Protein AF-A0AAW8LPV0-F1 (afdb_monomer_lite)

Structure (mmCIF, N/CA/C/O backbone):
data_AF-A0AAW8LPV0-F1
#
_entry.id   AF-A0AAW8LPV0-F1
#
loop_
_atom_site.group_PDB
_atom_site.id
_atom_site.type_symbol
_atom_site.label_atom_id
_atom_site.label_alt_id
_atom_site.label_comp_id
_atom_site.label_asym_id
_atom_site.label_entity_id
_atom_site.label_seq_id
_atom_site.pdbx_PDB_ins_code
_atom_site.Cartn_x
_atom_site.Cartn_y
_atom_site.Cartn_z
_atom_site.occupancy
_atom_site.B_iso_or_equiv
_atom_site.auth_seq_id
_atom_site.auth_comp_id
_atom_site.auth_asym_id
_atom_site.auth_atom_id
_atom_site.pdbx_PDB_model_num
ATOM 1 N N . MET A 1 1 ? -30.390 65.549 10.644 1.00 40.66 1 MET A N 1
ATOM 2 C CA . MET A 1 1 ? -29.419 64.813 9.795 1.00 40.66 1 MET A CA 1
ATOM 3 C C . MET A 1 1 ? -28.150 64.622 10.630 1.00 40.66 1 MET A C 1
ATOM 5 O O . MET A 1 1 ? -27.478 65.601 10.883 1.00 40.66 1 MET A O 1
ATOM 9 N N . ASN A 1 2 ? -27.868 63.502 11.302 1.00 45.56 2 ASN A N 1
ATOM 10 C CA . ASN A 1 2 ? -27.281 62.282 10.729 1.00 45.56 2 ASN A CA 1
ATOM 11 C C . ASN A 1 2 ? -27.204 61.161 11.798 1.00 45.56 2 ASN A C 1
ATOM 13 O O . ASN A 1 2 ? -26.123 60.719 12.175 1.00 45.56 2 ASN A O 1
ATOM 17 N N . ILE A 1 3 ? -28.351 60.663 12.273 1.00 51.50 3 ILE A N 1
ATOM 18 C CA . ILE A 1 3 ? -28.424 59.492 13.183 1.00 51.50 3 ILE A CA 1
ATOM 19 C C . ILE A 1 3 ? -28.087 58.173 12.440 1.00 51.50 3 ILE A C 1
ATOM 21 O O . ILE A 1 3 ? -27.841 57.131 13.038 1.00 51.50 3 ILE A O 1
ATOM 25 N N . LEU A 1 4 ? -27.958 58.227 11.111 1.00 53.25 4 LEU A N 1
ATOM 26 C CA . LEU A 1 4 ? -27.732 57.073 10.236 1.00 53.25 4 LEU A CA 1
ATOM 27 C C . LEU A 1 4 ? -26.278 56.565 10.175 1.00 53.25 4 LEU A C 1
ATOM 29 O O . LEU A 1 4 ? -26.018 55.572 9.501 1.00 53.25 4 LEU A O 1
ATOM 33 N N . ARG A 1 5 ? -25.310 57.200 10.855 1.00 51.09 5 ARG A N 1
ATOM 34 C CA . ARG A 1 5 ? -23.912 56.711 10.862 1.00 51.09 5 ARG A CA 1
ATOM 35 C C . ARG A 1 5 ? -23.622 55.638 11.919 1.00 51.09 5 ARG A C 1
ATOM 37 O O . ARG A 1 5 ? -22.595 54.980 11.813 1.00 51.09 5 ARG A O 1
ATOM 44 N N . SER A 1 6 ? -24.527 55.407 12.873 1.00 49.91 6 SER A N 1
ATOM 45 C CA . SER A 1 6 ? -24.299 54.476 13.995 1.00 49.91 6 SER A CA 1
ATOM 46 C C . SER A 1 6 ? -24.673 53.010 13.704 1.00 49.91 6 SER A C 1
ATOM 48 O O . SER A 1 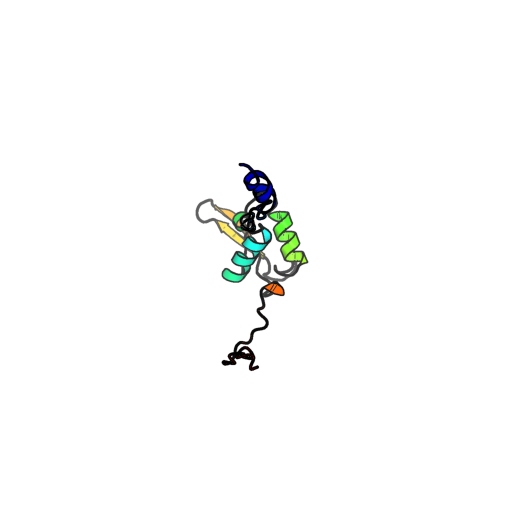6 ? -24.273 52.107 14.425 1.00 49.91 6 SER A O 1
ATOM 50 N N . LEU A 1 7 ? -25.397 52.726 12.615 1.00 52.44 7 LEU A N 1
ATOM 51 C CA . LEU A 1 7 ? -25.879 51.364 12.319 1.00 52.44 7 LEU A CA 1
ATOM 52 C C . LEU A 1 7 ? -24.912 50.518 11.472 1.00 52.44 7 LEU A C 1
ATOM 54 O O . LEU A 1 7 ? -25.156 49.332 11.262 1.00 52.44 7 LEU A O 1
ATOM 58 N N . LYS A 1 8 ? -23.789 51.084 11.005 1.00 50.44 8 LYS A N 1
ATOM 59 C CA . LYS A 1 8 ? -22.787 50.330 10.228 1.00 50.44 8 LYS A CA 1
ATOM 60 C C . LYS A 1 8 ? -21.868 49.444 11.082 1.00 50.44 8 LYS A C 1
ATOM 62 O O . LYS A 1 8 ? -21.186 48.603 10.511 1.00 50.44 8 LYS A O 1
ATOM 67 N N . SER A 1 9 ? -21.866 49.574 12.413 1.00 50.00 9 SER A N 1
ATOM 68 C CA . SER A 1 9 ? -21.084 48.690 13.300 1.00 50.00 9 SER A CA 1
ATOM 69 C C . SER A 1 9 ? -21.811 47.393 13.685 1.00 50.00 9 SER A C 1
ATOM 71 O O . SER A 1 9 ? -21.173 46.478 14.197 1.00 50.00 9 SER A O 1
ATOM 73 N N . LEU A 1 10 ? -23.116 47.275 13.401 1.00 53.81 10 LEU A N 1
ATOM 74 C CA . LEU A 1 10 ? -23.91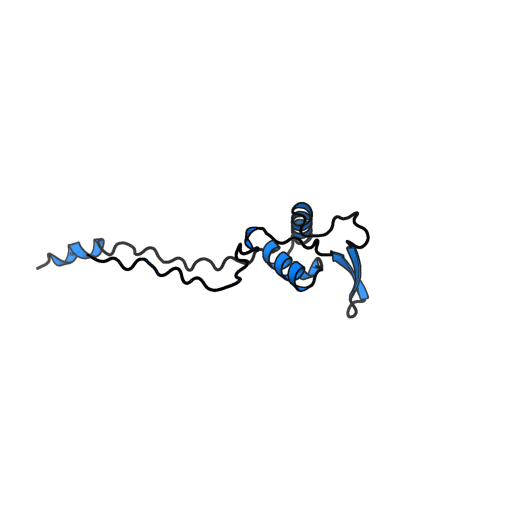4 46.068 13.675 1.00 53.81 10 LEU A CA 1
ATOM 75 C C . LEU A 1 10 ? -23.900 45.044 12.531 1.00 53.81 10 LEU A C 1
ATOM 77 O O . LEU A 1 10 ? -24.252 43.891 12.742 1.00 53.81 10 LEU A O 1
ATOM 81 N N . PHE A 1 11 ? -23.404 45.427 11.353 1.00 52.50 11 PHE A N 1
ATOM 82 C CA . PHE A 1 11 ? -22.993 44.488 10.301 1.00 52.50 11 PHE A CA 1
ATOM 83 C C . PHE A 1 11 ? -21.499 44.167 10.413 1.00 52.50 11 PHE A C 1
ATOM 85 O O . PHE A 1 11 ? -20.800 43.986 9.416 1.00 52.50 11 PHE A O 1
ATOM 92 N N . GLY A 1 12 ? -21.002 44.142 11.653 1.00 45.31 12 GLY A N 1
ATOM 93 C CA . GLY A 1 12 ? -19.700 43.603 11.983 1.00 45.31 12 GLY A CA 1
ATOM 94 C C . GLY A 1 12 ? -19.609 42.178 11.465 1.00 45.31 12 GLY A C 1
ATOM 95 O O . GLY A 1 12 ? -20.322 41.298 11.932 1.00 45.31 12 GLY A O 1
ATOM 96 N N . CYS A 1 13 ? -18.722 41.998 10.489 1.00 47.72 13 CYS A N 1
ATOM 97 C CA . CYS A 1 13 ? -17.986 40.767 10.266 1.00 47.72 13 CYS A CA 1
ATOM 98 C C . CYS A 1 13 ? -18.870 39.511 10.340 1.00 47.72 13 CYS A C 1
ATOM 100 O O . CYS A 1 13 ? -18.786 38.727 11.285 1.00 47.72 13 CYS A O 1
ATOM 102 N N . LEU A 1 14 ? -19.699 39.296 9.310 1.00 46.78 14 LEU A N 1
ATOM 103 C CA . LEU A 1 14 ? -20.019 37.920 8.933 1.00 46.78 14 LEU A CA 1
ATOM 104 C C . LEU A 1 14 ? -18.666 37.207 8.854 1.00 46.78 14 LEU A C 1
ATOM 106 O O . LEU A 1 14 ? -17.823 37.674 8.080 1.00 46.78 14 LEU A O 1
ATOM 110 N N . PRO A 1 15 ? -18.404 36.173 9.678 1.00 46.91 15 PRO A N 1
ATOM 111 C CA . PRO A 1 15 ? -17.167 35.436 9.554 1.00 46.91 15 PRO A CA 1
ATOM 112 C C . PRO A 1 15 ? -17.130 34.998 8.104 1.00 46.91 15 PRO A C 1
ATOM 114 O O . PRO A 1 15 ? -18.064 34.340 7.638 1.00 46.91 15 PRO A O 1
ATOM 117 N N . GLU A 1 16 ? -16.109 35.457 7.379 1.00 47.66 16 GLU A N 1
ATOM 118 C CA . GLU A 1 16 ? -15.765 34.917 6.078 1.00 47.66 16 GLU A CA 1
ATOM 119 C C . GLU A 1 16 ? -15.924 33.413 6.246 1.00 47.66 16 GLU A C 1
ATOM 121 O O . GLU A 1 16 ? -15.248 32.806 7.089 1.00 47.66 16 GLU A O 1
ATOM 126 N N . ASN A 1 17 ? -16.918 32.839 5.563 1.00 46.97 17 ASN A N 1
ATOM 127 C CA . ASN A 1 17 ? -17.058 31.403 5.458 1.00 46.97 17 ASN A CA 1
ATOM 128 C C . ASN A 1 17 ? -15.790 31.007 4.723 1.00 46.97 17 ASN A C 1
ATOM 130 O O . ASN A 1 17 ? -15.768 30.998 3.494 1.00 46.97 17 ASN A O 1
ATOM 134 N N . LYS A 1 18 ? -14.701 30.810 5.481 1.00 48.38 18 LYS A N 1
ATOM 135 C CA . LYS A 1 18 ? -13.446 30.273 4.993 1.00 48.38 18 LYS A CA 1
ATOM 136 C C . LYS A 1 18 ? -13.914 29.060 4.219 1.00 48.38 18 LYS A C 1
ATOM 138 O O . LYS A 1 18 ? -14.492 28.181 4.870 1.00 48.38 18 LYS A O 1
ATOM 143 N N . PRO A 1 19 ? -13.800 29.041 2.877 1.00 44.78 19 PRO A N 1
ATOM 144 C CA . PRO A 1 19 ? -14.217 27.881 2.117 1.00 44.78 19 PRO A CA 1
ATOM 145 C C . PRO A 1 19 ? -13.515 26.736 2.813 1.00 44.78 19 PRO A C 1
ATOM 147 O O . PRO A 1 19 ? -12.292 26.817 2.959 1.00 44.78 19 PRO A O 1
ATOM 150 N N . HIS A 1 20 ? -14.288 25.811 3.406 1.00 42.66 20 HIS A N 1
ATOM 151 C CA . HIS A 1 20 ? -13.743 24.699 4.174 1.00 42.66 20 HIS A CA 1
ATOM 152 C C . HIS A 1 20 ? -12.598 24.186 3.336 1.00 42.66 20 HIS A C 1
ATOM 154 O O . HIS A 1 20 ? -12.870 23.707 2.235 1.00 42.66 20 HIS A O 1
ATOM 160 N N . ALA A 1 21 ? -11.357 24.436 3.780 1.00 39.75 21 ALA A N 1
ATOM 161 C CA . ALA A 1 21 ? -10.189 24.170 2.963 1.00 39.75 21 ALA A CA 1
ATOM 162 C C . ALA A 1 21 ? -10.374 22.730 2.533 1.00 39.75 21 ALA A C 1
ATOM 164 O O . ALA A 1 21 ? -10.453 21.873 3.419 1.00 39.75 21 ALA A O 1
ATOM 165 N N . ILE A 1 22 ? -10.639 22.515 1.235 1.00 45.28 22 ILE A N 1
ATOM 166 C CA . ILE A 1 22 ? -10.990 21.205 0.693 1.00 45.28 22 ILE A CA 1
ATOM 167 C C . ILE A 1 22 ? -9.853 20.349 1.187 1.00 45.28 22 ILE A C 1
ATOM 169 O O . ILE A 1 22 ? -8.718 20.605 0.780 1.00 45.28 22 ILE A O 1
ATOM 173 N N . LYS A 1 23 ? -10.126 19.510 2.200 1.00 53.19 23 LYS A N 1
ATOM 174 C CA . LYS A 1 23 ? -9.067 18.883 2.988 1.00 53.19 23 LYS A CA 1
ATOM 175 C C . LYS A 1 23 ? -8.195 18.221 1.949 1.00 53.19 23 LYS A C 1
ATOM 177 O O . LYS A 1 23 ? -8.691 17.351 1.238 1.00 53.19 23 LYS A O 1
ATOM 182 N N . GLN A 1 24 ? -6.972 18.723 1.771 1.00 50.72 24 GLN A N 1
ATOM 183 C CA . GLN A 1 24 ? -6.046 18.120 0.831 1.00 50.72 24 GLN A CA 1
ATOM 184 C C . GLN A 1 24 ? -5.987 16.664 1.254 1.00 50.72 24 GLN A C 1
ATOM 186 O O . GLN A 1 24 ? -5.574 16.390 2.384 1.00 50.72 24 GLN A O 1
ATOM 191 N N . ASP A 1 25 ? -6.515 15.777 0.403 1.00 61.09 25 ASP A N 1
ATOM 192 C CA . ASP A 1 25 ? -6.582 14.350 0.685 1.00 61.09 25 ASP A CA 1
ATOM 193 C C . ASP A 1 25 ? -5.177 13.957 1.118 1.00 61.09 25 ASP A C 1
ATOM 195 O O . ASP A 1 25 ? -4.212 14.079 0.353 1.00 61.09 25 ASP A O 1
ATOM 199 N N . SER A 1 26 ? -5.037 13.587 2.391 1.00 78.25 26 SER A N 1
ATOM 200 C CA . SER A 1 26 ? -3.715 13.292 2.919 1.00 78.25 26 SER A CA 1
ATOM 201 C C . SER A 1 26 ? -3.127 12.152 2.084 1.00 78.25 26 SER A C 1
ATOM 203 O O . SER A 1 26 ? -3.854 11.259 1.644 1.00 78.25 26 SER A O 1
ATOM 205 N N . TYR A 1 27 ? -1.811 12.135 1.862 1.00 82.88 27 TYR A N 1
ATOM 206 C CA . TYR A 1 27 ? -1.167 11.036 1.124 1.00 82.88 27 TYR A CA 1
ATOM 207 C C . TYR A 1 27 ? -1.562 9.653 1.668 1.00 82.88 27 TYR A C 1
ATOM 209 O O . TYR A 1 27 ? -1.658 8.686 0.918 1.00 82.88 27 TYR A O 1
ATOM 217 N N . GLN A 1 28 ? -1.833 9.575 2.974 1.00 84.56 28 GLN A N 1
ATOM 218 C CA . GLN A 1 28 ? -2.346 8.382 3.632 1.00 84.56 28 GLN A CA 1
ATOM 219 C C . GLN A 1 28 ? -3.774 8.037 3.197 1.00 84.56 28 GLN A C 1
ATOM 221 O O . GLN A 1 28 ? -4.038 6.879 2.902 1.00 84.56 28 GLN A O 1
ATOM 226 N N . GLU A 1 29 ? -4.676 9.014 3.119 1.00 85.69 29 GLU A N 1
ATOM 227 C CA . GLU A 1 29 ? -6.055 8.812 2.669 1.00 85.69 29 GLU A CA 1
ATOM 228 C C . GLU A 1 29 ? -6.114 8.367 1.205 1.00 85.69 29 GLU A C 1
ATOM 230 O O . GLU A 1 29 ? -6.770 7.376 0.882 1.00 85.69 29 GLU A O 1
ATOM 235 N N . ARG A 1 30 ? -5.340 9.023 0.330 1.00 87.38 30 ARG A N 1
ATOM 236 C CA . ARG A 1 30 ? -5.199 8.618 -1.074 1.00 87.38 30 ARG A CA 1
ATOM 237 C C . ARG A 1 30 ? -4.672 7.190 -1.195 1.00 87.38 30 ARG A C 1
ATOM 239 O O . ARG A 1 30 ? -5.236 6.388 -1.938 1.00 87.38 30 ARG A O 1
ATOM 246 N N . ALA A 1 31 ? -3.603 6.869 -0.467 1.00 89.00 31 ALA A N 1
ATOM 247 C CA . ALA A 1 31 ? -3.037 5.527 -0.454 1.00 89.00 31 ALA A CA 1
ATOM 248 C C . ALA A 1 31 ? -4.067 4.494 0.022 1.00 89.00 31 ALA A C 1
ATOM 250 O O . ALA A 1 31 ? -4.195 3.430 -0.573 1.00 89.00 31 ALA A O 1
ATOM 251 N N . LEU A 1 32 ? -4.856 4.828 1.042 1.00 89.06 32 LEU A N 1
ATOM 252 C CA . LEU A 1 32 ? -5.866 3.929 1.580 1.00 89.06 32 LEU A CA 1
ATOM 253 C C . LEU A 1 32 ? -7.009 3.686 0.583 1.00 89.06 32 LEU A C 1
ATOM 255 O O . LEU A 1 32 ? -7.413 2.540 0.407 1.00 89.06 32 LEU A O 1
ATOM 259 N N . ARG A 1 33 ? -7.465 4.711 -0.151 1.00 87.81 33 ARG A N 1
ATOM 260 C CA . ARG A 1 33 ? -8.451 4.537 -1.236 1.00 87.81 33 ARG A CA 1
ATOM 261 C C . ARG A 1 33 ? -7.940 3.603 -2.333 1.00 87.81 33 ARG A C 1
ATOM 263 O O . ARG A 1 33 ? -8.669 2.716 -2.762 1.00 87.81 33 ARG A O 1
ATOM 270 N N . ILE A 1 34 ? -6.687 3.775 -2.763 1.00 89.81 34 ILE A N 1
ATOM 271 C CA . ILE A 1 34 ? -6.066 2.905 -3.778 1.00 89.81 34 ILE A CA 1
ATOM 272 C C . ILE A 1 34 ? -5.979 1.468 -3.264 1.00 89.81 34 ILE A C 1
ATOM 274 O O . ILE A 1 34 ? -6.336 0.537 -3.983 1.00 89.81 34 ILE A O 1
ATOM 278 N N . LEU A 1 35 ? -5.540 1.303 -2.017 1.00 90.31 35 LEU A N 1
ATOM 279 C CA . LEU A 1 35 ? -5.362 0.004 -1.384 1.00 90.31 35 LEU A CA 1
ATOM 280 C C . LEU A 1 35 ? -6.687 -0.764 -1.271 1.00 90.31 35 LEU A C 1
ATOM 282 O O . LEU A 1 35 ? -6.722 -1.945 -1.596 1.00 90.31 35 LEU A O 1
ATOM 286 N N . VAL A 1 36 ? -7.774 -0.092 -0.877 1.00 87.56 36 VAL A N 1
ATOM 287 C CA . VAL A 1 36 ? -9.119 -0.690 -0.805 1.00 87.56 36 VAL A CA 1
ATOM 288 C C . VAL A 1 36 ? -9.657 -1.025 -2.198 1.00 87.56 36 VAL A C 1
ATOM 290 O O . VAL A 1 36 ? -10.235 -2.088 -2.387 1.00 87.56 36 VAL A O 1
ATOM 293 N N . ALA A 1 37 ? -9.449 -0.152 -3.189 1.00 87.12 37 ALA A N 1
ATOM 294 C CA . ALA A 1 37 ? -9.972 -0.359 -4.540 1.00 87.12 37 ALA A CA 1
ATOM 295 C C . ALA A 1 37 ? -9.243 -1.466 -5.320 1.00 87.12 37 ALA A C 1
ATOM 297 O O . ALA A 1 37 ? -9.865 -2.169 -6.111 1.00 87.12 37 ALA A O 1
ATOM 298 N N . LYS A 1 38 ? -7.923 -1.604 -5.138 1.00 89.56 38 LYS A N 1
ATOM 299 C CA . LYS A 1 38 ? -7.088 -2.550 -5.901 1.00 89.56 38 LYS A CA 1
ATOM 300 C C . LYS A 1 38 ? -6.687 -3.800 -5.122 1.00 89.56 38 LYS A C 1
ATOM 302 O O . LYS A 1 38 ? -6.224 -4.758 -5.728 1.00 89.56 38 LYS A O 1
ATOM 307 N N . GLY A 1 39 ? -6.788 -3.781 -3.794 1.00 90.19 39 GLY A N 1
ATOM 308 C CA . GLY A 1 39 ? -6.276 -4.845 -2.925 1.00 90.19 39 GLY A CA 1
ATOM 309 C C . GLY A 1 39 ? -4.748 -4.859 -2.774 1.00 90.19 39 GLY A C 1
ATOM 310 O O . GLY A 1 39 ? -4.211 -5.656 -2.005 1.00 90.19 39 GLY A O 1
ATOM 311 N N . GLU A 1 40 ? -4.029 -3.970 -3.458 1.00 92.69 40 GLU A N 1
ATOM 312 C CA . GLU A 1 40 ? -2.584 -3.793 -3.340 1.00 92.69 40 GLU A CA 1
ATOM 313 C C . GLU A 1 40 ? -2.176 -2.343 -3.629 1.00 92.69 40 GLU A C 1
ATOM 315 O O . GLU A 1 40 ? -2.917 -1.574 -4.246 1.00 92.69 40 GLU A O 1
ATOM 320 N N . ILE A 1 41 ? -0.987 -1.959 -3.168 1.00 93.12 41 ILE A N 1
ATOM 321 C CA . ILE A 1 41 ? -0.418 -0.633 -3.414 1.00 93.12 41 ILE A CA 1
ATOM 322 C C . ILE A 1 41 ? 1.076 -0.707 -3.705 1.00 93.12 41 ILE A C 1
ATOM 324 O O . ILE A 1 41 ? 1.790 -1.549 -3.162 1.00 93.12 41 ILE A O 1
ATOM 328 N N . THR A 1 42 ? 1.574 0.220 -4.521 1.00 91.81 42 THR A N 1
ATOM 329 C CA . THR A 1 42 ? 3.011 0.413 -4.763 1.00 91.81 42 THR A CA 1
ATOM 330 C C . THR A 1 42 ? 3.485 1.770 -4.241 1.00 91.81 42 THR A C 1
ATOM 332 O O . THR A 1 42 ? 2.712 2.723 -4.132 1.00 91.81 42 THR A O 1
ATOM 335 N N . LEU A 1 43 ? 4.787 1.906 -3.955 1.00 88.12 43 LEU A N 1
ATOM 336 C CA . LEU A 1 43 ? 5.361 3.180 -3.486 1.00 88.12 43 LEU A CA 1
ATOM 337 C C . LEU A 1 43 ? 5.157 4.335 -4.481 1.00 88.12 43 LEU A C 1
ATOM 339 O O . LEU A 1 43 ? 5.043 5.487 -4.069 1.00 88.12 43 LEU A O 1
ATOM 343 N N . VAL A 1 44 ? 5.106 4.036 -5.781 1.00 86.88 44 VAL A N 1
ATOM 344 C CA . VAL A 1 44 ? 4.881 5.037 -6.834 1.00 86.88 44 VAL A CA 1
ATOM 345 C C . VAL A 1 44 ? 3.464 5.608 -6.746 1.00 86.88 44 VAL A C 1
ATOM 347 O O . VAL A 1 44 ? 3.285 6.815 -6.876 1.00 86.88 44 VAL A O 1
ATOM 350 N N . GLN A 1 45 ? 2.468 4.766 -6.454 1.00 86.81 45 GLN A N 1
ATOM 351 C CA . GLN A 1 45 ? 1.060 5.167 -6.358 1.00 86.81 45 GLN A CA 1
ATOM 352 C C . GLN A 1 45 ? 0.752 6.041 -5.136 1.00 86.81 45 GLN A C 1
ATOM 354 O O . GLN A 1 45 ? -0.165 6.858 -5.195 1.00 86.81 45 GLN A O 1
ATOM 359 N N . ILE A 1 46 ? 1.516 5.892 -4.048 1.00 86.31 46 ILE A N 1
ATOM 360 C CA . ILE A 1 46 ? 1.407 6.771 -2.872 1.00 86.31 46 ILE A CA 1
ATOM 361 C C . ILE A 1 46 ? 1.793 8.208 -3.251 1.00 86.31 46 ILE A C 1
ATOM 363 O O . ILE A 1 46 ? 1.133 9.159 -2.836 1.00 86.31 46 ILE A O 1
ATOM 367 N N . GLY A 1 47 ? 2.835 8.359 -4.075 1.00 80.00 47 GLY A N 1
ATOM 368 C CA . GLY A 1 47 ? 3.367 9.659 -4.472 1.00 80.00 47 GLY A CA 1
ATOM 369 C C . GLY A 1 47 ? 4.069 10.410 -3.331 1.00 80.00 47 GLY A C 1
ATOM 370 O O . GLY A 1 47 ? 4.071 9.993 -2.171 1.00 80.00 47 GLY A O 1
ATOM 371 N N . GLY A 1 48 ? 4.698 11.532 -3.683 1.00 82.12 48 GLY A N 1
ATOM 372 C CA . GLY A 1 48 ? 5.390 12.412 -2.740 1.00 82.12 48 GLY A CA 1
ATOM 373 C C . GLY A 1 48 ? 6.711 11.864 -2.178 1.00 82.12 48 GLY A C 1
ATOM 374 O O . GLY A 1 48 ? 7.075 10.697 -2.341 1.00 82.12 48 GLY A O 1
ATOM 375 N N . ASN A 1 49 ? 7.431 12.734 -1.464 1.00 84.06 49 ASN A N 1
ATOM 376 C CA . ASN A 1 49 ? 8.767 12.440 -0.925 1.00 84.06 49 ASN A CA 1
ATOM 377 C C . ASN A 1 49 ? 8.742 11.487 0.285 1.00 84.06 49 ASN A C 1
ATOM 379 O O . ASN A 1 49 ? 9.745 10.861 0.614 1.00 84.06 49 ASN A O 1
ATOM 383 N N . HIS A 1 50 ? 7.589 11.333 0.945 1.00 85.00 50 HIS A N 1
ATOM 384 C CA . HIS A 1 50 ? 7.451 10.567 2.191 1.00 85.00 50 HIS A CA 1
ATOM 385 C C . HIS A 1 50 ? 6.744 9.214 2.021 1.00 85.00 50 HIS A C 1
ATOM 387 O O . HIS A 1 50 ? 6.282 8.631 3.004 1.00 85.00 50 HIS A O 1
ATOM 393 N N . ARG A 1 51 ? 6.680 8.682 0.796 1.00 89.69 51 ARG A N 1
ATOM 394 C CA . ARG A 1 51 ? 5.994 7.422 0.455 1.00 89.69 51 ARG A CA 1
ATOM 395 C C . ARG A 1 51 ? 6.341 6.239 1.367 1.00 89.69 51 ARG A C 1
ATOM 397 O O . ARG A 1 51 ? 5.440 5.546 1.832 1.00 89.69 51 ARG A O 1
ATOM 404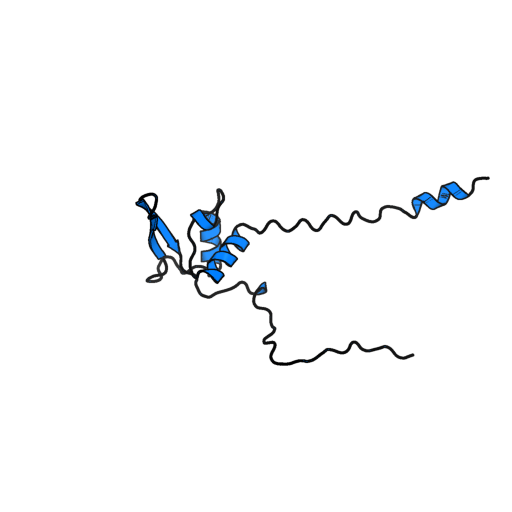 N N . SER A 1 52 ? 7.617 6.055 1.710 1.00 90.00 52 SER A N 1
ATOM 405 C CA . SER A 1 52 ? 8.060 4.967 2.599 1.00 90.00 52 SER A CA 1
ATOM 406 C C . SER A 1 52 ? 7.521 5.127 4.024 1.00 90.00 52 SER A C 1
ATOM 408 O O . SER A 1 52 ? 7.120 4.151 4.653 1.00 90.00 52 SER A O 1
ATOM 410 N N . LYS A 1 53 ? 7.444 6.368 4.522 1.00 91.00 53 LYS A N 1
ATOM 411 C CA . LYS A 1 53 ? 6.892 6.682 5.848 1.00 91.00 53 LYS A CA 1
ATOM 412 C C . LYS A 1 53 ? 5.378 6.476 5.883 1.00 91.00 53 LYS A C 1
ATOM 414 O O . LYS A 1 53 ? 4.859 5.968 6.871 1.00 91.00 53 LYS A O 1
ATOM 419 N N . VAL A 1 54 ? 4.676 6.835 4.806 1.00 90.56 54 VAL A N 1
ATOM 420 C CA . VAL A 1 54 ? 3.233 6.576 4.664 1.00 90.56 54 VAL A CA 1
ATOM 421 C C . VAL A 1 54 ? 2.962 5.073 4.641 1.00 90.56 54 VAL A C 1
ATOM 423 O O . VAL A 1 54 ? 2.116 4.608 5.399 1.00 90.56 54 VAL A O 1
ATOM 426 N N . LEU A 1 55 ? 3.723 4.302 3.860 1.00 91.50 55 LEU A N 1
ATOM 427 C CA . LEU A 1 55 ? 3.610 2.843 3.842 1.00 91.50 55 LEU A CA 1
ATOM 428 C C . LEU A 1 55 ? 3.848 2.236 5.233 1.00 91.50 55 LEU A C 1
ATOM 430 O O . LEU A 1 55 ? 3.071 1.395 5.679 1.00 91.50 55 LEU A O 1
ATOM 434 N N . MET A 1 56 ? 4.887 2.690 5.940 1.00 91.06 56 MET A N 1
ATOM 435 C CA . MET A 1 56 ? 5.176 2.238 7.303 1.00 91.06 56 MET A CA 1
ATOM 436 C C . MET A 1 56 ? 4.008 2.527 8.255 1.00 91.06 56 MET A C 1
ATOM 438 O O . MET A 1 56 ? 3.616 1.642 9.009 1.00 91.06 56 MET A O 1
ATOM 442 N N . ARG A 1 57 ? 3.408 3.722 8.186 1.00 90.81 57 ARG A N 1
ATOM 443 C CA . ARG A 1 57 ? 2.223 4.075 8.987 1.00 90.81 57 ARG A CA 1
ATOM 444 C C . ARG A 1 57 ? 1.017 3.203 8.653 1.00 90.81 57 ARG A C 1
ATOM 446 O O . ARG A 1 57 ? 0.341 2.741 9.563 1.00 90.81 57 ARG A O 1
ATOM 453 N N . LEU A 1 58 ? 0.764 2.944 7.369 1.00 90.44 58 LEU A N 1
ATOM 454 C CA . LEU A 1 58 ? -0.320 2.055 6.939 1.00 90.44 58 LEU A CA 1
ATOM 455 C C . LEU A 1 58 ? -0.116 0.625 7.449 1.00 90.44 58 LEU A C 1
ATOM 457 O O . LEU A 1 58 ? -1.075 -0.024 7.860 1.00 90.44 58 LEU A O 1
ATOM 461 N N . ARG A 1 59 ? 1.131 0.146 7.467 1.00 91.38 59 ARG A N 1
ATOM 462 C CA . ARG A 1 59 ? 1.486 -1.161 8.024 1.00 91.38 59 ARG A CA 1
ATOM 463 C C . ARG A 1 59 ? 1.329 -1.205 9.543 1.00 91.38 59 ARG A C 1
ATOM 465 O O . ARG A 1 59 ? 0.738 -2.149 10.048 1.00 91.38 59 ARG A O 1
ATOM 472 N N . GLN A 1 60 ? 1.802 -0.189 10.265 1.00 90.69 60 GLN A N 1
ATOM 473 C CA . GLN A 1 60 ? 1.636 -0.080 11.724 1.00 90.69 60 GLN A CA 1
ATOM 474 C C . GLN A 1 60 ? 0.160 -0.010 12.131 1.00 90.69 60 GLN A C 1
ATOM 476 O O . GLN A 1 60 ? -0.240 -0.640 13.102 1.00 90.69 60 GLN A O 1
ATOM 481 N N . ALA A 1 61 ? -0.661 0.694 11.350 1.00 88.56 61 ALA A N 1
ATOM 482 C CA . ALA A 1 61 ? -2.110 0.727 11.526 1.00 88.56 61 ALA A CA 1
ATOM 483 C C . ALA A 1 61 ? -2.810 -0.578 11.086 1.00 88.56 61 ALA A C 1
ATOM 485 O O . ALA A 1 61 ? -4.018 -0.725 11.252 1.00 88.56 61 ALA A O 1
ATOM 486 N N . GLY A 1 62 ? -2.066 -1.532 10.517 1.00 89.12 62 GLY A N 1
ATOM 487 C CA . GLY A 1 62 ? -2.572 -2.836 10.110 1.00 89.12 62 GLY A CA 1
ATOM 488 C C . GLY A 1 62 ? -3.402 -2.827 8.830 1.00 89.12 62 GLY A C 1
ATOM 489 O O . GLY A 1 62 ? -4.121 -3.794 8.606 1.00 89.12 62 GLY A O 1
ATOM 490 N N . PHE A 1 63 ? -3.334 -1.784 7.997 1.00 91.12 63 PHE A N 1
ATOM 491 C CA . PHE A 1 63 ? -4.019 -1.725 6.694 1.00 91.12 63 PHE A CA 1
ATOM 492 C C . PHE A 1 63 ? -3.265 -2.479 5.598 1.00 91.12 63 PHE A C 1
ATOM 494 O O . PHE A 1 63 ? -3.863 -2.982 4.656 1.00 91.12 63 PHE A O 1
ATOM 501 N N . VAL A 1 64 ? -1.946 -2.569 5.713 1.00 92.88 64 VAL A N 1
ATOM 502 C CA . VAL A 1 64 ? -1.101 -3.346 4.801 1.00 92.88 64 VAL A CA 1
ATOM 503 C C . VAL A 1 64 ? -0.665 -4.616 5.513 1.00 92.88 64 VAL A C 1
ATOM 505 O O . VAL A 1 64 ? -0.425 -4.590 6.722 1.00 92.88 64 VAL A O 1
ATOM 508 N N . MET A 1 65 ? -0.549 -5.715 4.768 1.00 91.31 65 MET A N 1
ATOM 509 C CA . MET A 1 65 ? -0.048 -6.971 5.314 1.00 91.31 65 MET A CA 1
ATOM 510 C C . MET A 1 65 ? 1.333 -6.784 5.989 1.00 91.31 65 MET A C 1
ATOM 512 O O . MET A 1 65 ? 2.162 -5.979 5.532 1.00 91.31 65 MET A O 1
ATOM 516 N N . PRO A 1 66 ? 1.599 -7.508 7.091 1.00 87.38 66 PRO A N 1
ATOM 517 C CA . PRO A 1 66 ? 2.909 -7.532 7.732 1.00 87.38 66 PRO A CA 1
ATOM 518 C C . PRO A 1 66 ? 4.024 -7.931 6.756 1.00 87.38 66 PRO A C 1
ATOM 520 O O . PRO A 1 66 ? 3.808 -8.720 5.840 1.00 87.38 66 PRO A O 1
ATOM 523 N N . LEU A 1 67 ? 5.242 -7.435 6.999 1.00 81.75 67 LEU A N 1
ATOM 524 C CA . LEU A 1 67 ? 6.441 -7.773 6.209 1.00 81.75 67 LEU A CA 1
ATOM 525 C C . LEU A 1 67 ? 6.706 -9.283 6.136 1.00 81.75 67 LEU A C 1
ATOM 527 O O . LEU A 1 67 ? 7.155 -9.778 5.111 1.00 81.75 67 LEU A O 1
ATOM 531 N N . ASN A 1 68 ? 6.408 -9.998 7.220 1.00 83.38 68 ASN A N 1
ATOM 532 C CA . ASN A 1 68 ? 6.696 -11.426 7.352 1.00 83.38 68 ASN A CA 1
ATOM 533 C C . ASN A 1 68 ? 5.505 -12.308 6.954 1.00 83.38 68 ASN A C 1
ATOM 535 O O . ASN A 1 68 ? 5.564 -13.525 7.108 1.00 83.38 68 ASN A O 1
ATOM 539 N N . SER A 1 69 ? 4.405 -11.715 6.482 1.00 84.25 69 SER A N 1
ATOM 540 C CA . SER A 1 69 ? 3.249 -12.493 6.054 1.00 84.25 69 SER A CA 1
ATOM 541 C C . SER A 1 69 ? 3.526 -13.139 4.696 1.00 84.25 69 SER A C 1
ATOM 543 O O . SER A 1 69 ? 3.865 -12.422 3.746 1.00 84.25 69 SER A O 1
ATOM 545 N N . PRO A 1 70 ? 3.360 -14.469 4.565 1.00 83.19 70 PRO A N 1
ATOM 546 C CA . PRO A 1 70 ? 3.562 -15.150 3.295 1.00 83.19 70 PRO A CA 1
ATOM 547 C C . PRO A 1 70 ? 2.628 -14.554 2.237 1.00 83.19 70 PRO A C 1
ATOM 549 O O . PRO A 1 70 ? 1.414 -14.475 2.416 1.00 83.19 70 PRO A O 1
ATOM 552 N N . GLY A 1 71 ? 3.215 -14.062 1.145 1.00 82.81 71 GLY A N 1
ATOM 553 C CA . GLY A 1 71 ? 2.481 -13.415 0.057 1.00 82.81 71 GLY A CA 1
ATOM 554 C C . GLY A 1 71 ? 1.958 -12.004 0.357 1.00 82.81 71 GLY A C 1
ATOM 555 O O . GLY A 1 71 ? 1.147 -11.512 -0.427 1.00 82.81 71 GLY A O 1
ATOM 556 N N . GLY A 1 72 ? 2.395 -11.358 1.446 1.00 85.50 72 GLY A N 1
ATOM 557 C CA . GLY A 1 72 ? 2.057 -9.967 1.778 1.00 85.50 72 GLY A CA 1
ATOM 558 C C . GLY A 1 72 ? 2.772 -8.928 0.905 1.00 85.50 72 GLY A C 1
ATOM 559 O O . GLY A 1 72 ? 2.271 -7.817 0.724 1.00 85.50 72 GLY A O 1
ATOM 560 N N . GLU A 1 73 ? 3.909 -9.305 0.318 1.00 91.12 73 GLU A N 1
ATOM 561 C CA . GLU A 1 73 ? 4.648 -8.509 -0.662 1.00 91.12 73 GLU A CA 1
ATOM 562 C C . GLU A 1 73 ? 4.874 -9.327 -1.937 1.00 91.12 73 GLU A C 1
ATOM 564 O O . GLU A 1 73 ? 5.139 -10.529 -1.882 1.00 91.12 73 GLU A O 1
ATOM 569 N N . ARG A 1 74 ? 4.789 -8.663 -3.089 1.00 90.56 74 ARG A N 1
ATOM 570 C CA . ARG A 1 74 ? 5.100 -9.241 -4.398 1.00 90.56 74 ARG A CA 1
ATOM 571 C C . ARG A 1 74 ? 6.058 -8.323 -5.139 1.00 90.56 74 ARG A C 1
ATOM 573 O O . ARG A 1 74 ? 5.853 -7.112 -5.181 1.00 90.56 74 ARG A O 1
ATOM 580 N N . TRP A 1 75 ? 7.096 -8.903 -5.727 1.00 90.94 75 TRP A N 1
ATOM 581 C CA . TRP A 1 75 ? 7.911 -8.203 -6.711 1.00 90.94 75 TRP A CA 1
ATOM 582 C C . TRP A 1 75 ? 7.235 -8.290 -8.069 1.00 90.94 75 TRP A C 1
ATOM 584 O O . TRP A 1 75 ? 6.866 -9.376 -8.506 1.00 90.94 75 TRP A O 1
ATOM 594 N N . ASP A 1 76 ? 7.093 -7.145 -8.715 1.00 90.31 76 ASP A N 1
ATOM 595 C CA . ASP A 1 76 ? 6.545 -7.031 -10.056 1.00 90.31 76 ASP A CA 1
ATOM 596 C C . ASP A 1 76 ? 7.508 -6.222 -10.930 1.00 90.31 76 ASP A C 1
ATOM 598 O O . ASP A 1 76 ? 8.402 -5.535 -10.423 1.00 90.31 76 ASP A O 1
ATOM 602 N N . THR A 1 77 ? 7.372 -6.340 -12.243 1.00 91.81 77 THR A N 1
ATOM 603 C CA . THR A 1 77 ? 8.250 -5.680 -13.210 1.00 91.81 77 THR A CA 1
ATOM 604 C C . THR A 1 77 ? 7.430 -4.720 -14.046 1.00 91.81 77 THR A C 1
ATOM 606 O O . THR A 1 77 ? 6.401 -5.088 -14.603 1.00 91.81 77 THR A O 1
ATOM 609 N N . ASN A 1 78 ? 7.877 -3.469 -14.140 1.00 88.00 78 ASN A N 1
ATOM 610 C CA . ASN A 1 78 ? 7.210 -2.500 -14.994 1.00 88.00 78 ASN A CA 1
ATOM 611 C C . ASN A 1 78 ? 7.430 -2.902 -16.463 1.00 88.00 78 ASN A C 1
ATOM 613 O O . ASN A 1 78 ? 8.584 -2.929 -16.893 1.00 88.00 78 ASN A O 1
ATOM 617 N N . PRO A 1 79 ? 6.370 -3.175 -17.243 1.00 86.94 79 PRO A N 1
ATOM 618 C CA . PRO A 1 79 ? 6.518 -3.629 -18.623 1.00 86.94 79 PRO A CA 1
ATOM 619 C C . PR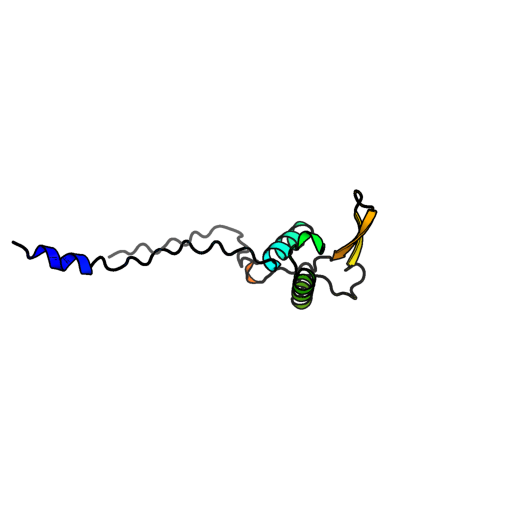O A 1 79 ? 7.137 -2.565 -19.539 1.00 86.94 79 PRO A C 1
ATOM 621 O O . PRO A 1 79 ? 7.744 -2.914 -20.543 1.00 86.94 79 PRO A O 1
ATOM 624 N N . ALA A 1 80 ? 7.016 -1.278 -19.198 1.00 90.00 80 ALA A N 1
ATOM 625 C CA . ALA A 1 80 ? 7.545 -0.186 -20.011 1.00 90.00 80 ALA A CA 1
ATOM 626 C C . ALA A 1 80 ? 9.029 0.105 -19.741 1.00 90.00 80 ALA A C 1
ATOM 628 O O . ALA A 1 80 ? 9.759 0.466 -20.656 1.00 90.00 80 ALA A O 1
ATOM 629 N N . THR A 1 81 ? 9.480 -0.016 -18.487 1.00 90.69 81 THR A N 1
ATOM 630 C CA . THR A 1 81 ? 10.852 0.361 -18.092 1.00 90.69 81 THR A CA 1
ATOM 631 C C . THR A 1 81 ? 11.737 -0.822 -17.713 1.00 90.69 81 THR A C 1
ATOM 633 O O . THR A 1 81 ? 12.935 -0.648 -17.519 1.00 90.69 81 THR A O 1
ATOM 636 N N . GLY A 1 82 ? 11.170 -2.017 -17.535 1.00 91.06 82 GLY A N 1
ATOM 637 C CA . GLY A 1 82 ? 11.880 -3.200 -17.040 1.00 91.06 82 GLY A CA 1
ATOM 638 C C . GLY A 1 82 ? 12.284 -3.124 -15.561 1.00 91.06 82 GLY A C 1
ATOM 639 O O . GLY A 1 82 ? 12.835 -4.081 -15.017 1.00 91.06 82 GLY A O 1
ATOM 640 N N . HIS A 1 83 ? 12.013 -2.012 -14.870 1.00 91.06 83 HIS A N 1
ATOM 641 C CA . HIS A 1 83 ? 12.373 -1.862 -13.465 1.00 91.06 83 HIS A CA 1
ATOM 642 C C . HIS A 1 83 ? 11.468 -2.695 -12.557 1.00 91.06 83 HIS A C 1
ATOM 644 O O . HIS A 1 83 ? 10.238 -2.658 -12.661 1.00 91.06 83 HIS A O 1
ATOM 650 N N . LYS A 1 84 ? 12.094 -3.393 -11.608 1.00 92.19 84 LYS A N 1
ATOM 651 C CA . LYS A 1 84 ? 11.392 -4.140 -10.565 1.00 92.19 84 LYS A CA 1
ATOM 652 C C . LYS A 1 84 ? 10.880 -3.195 -9.482 1.00 92.19 84 LYS A C 1
ATOM 654 O O . LYS A 1 84 ? 11.610 -2.323 -9.010 1.00 92.19 84 LYS A O 1
ATOM 659 N N . PHE A 1 85 ? 9.645 -3.396 -9.047 1.00 91.19 85 PHE A N 1
ATOM 660 C CA . PHE A 1 85 ? 9.044 -2.680 -7.928 1.00 91.19 85 PHE A CA 1
ATOM 661 C C . PHE A 1 85 ? 8.314 -3.643 -6.992 1.00 91.19 85 PHE A C 1
ATOM 663 O O . PHE A 1 85 ? 7.939 -4.751 -7.369 1.00 91.19 85 PHE A O 1
ATOM 670 N N . LYS A 1 86 ? 8.119 -3.215 -5.742 1.00 91.81 86 LYS A N 1
ATOM 671 C CA . LYS A 1 86 ? 7.334 -3.962 -4.757 1.00 91.81 86 LYS A CA 1
ATOM 672 C C . LYS A 1 86 ? 5.880 -3.498 -4.749 1.00 91.81 86 LYS A C 1
ATOM 674 O O . LYS A 1 86 ? 5.612 -2.296 -4.645 1.00 91.81 86 LYS A O 1
ATOM 679 N N . ALA A 1 87 ? 4.972 -4.464 -4.794 1.00 92.75 87 ALA A N 1
ATOM 680 C CA . ALA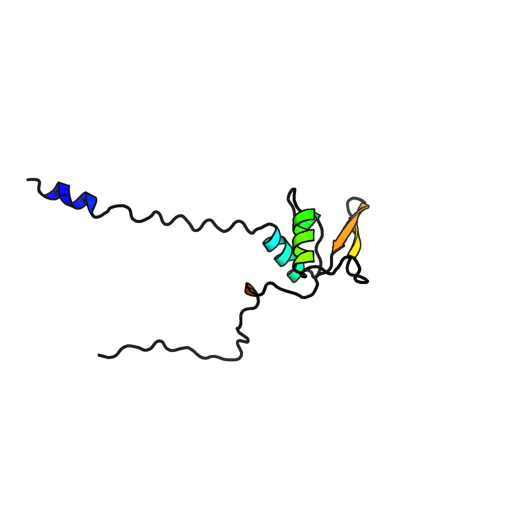 A 1 87 ? 3.563 -4.320 -4.468 1.00 92.75 87 ALA A CA 1
ATOM 681 C C . ALA A 1 87 ? 3.299 -4.885 -3.066 1.00 92.75 87 ALA A C 1
ATOM 683 O O . ALA A 1 87 ? 3.806 -5.949 -2.701 1.00 92.75 87 ALA A O 1
ATOM 684 N N . TYR A 1 88 ? 2.512 -4.157 -2.279 1.00 93.50 88 TYR A N 1
ATOM 685 C CA . TYR A 1 88 ? 2.164 -4.495 -0.903 1.00 93.50 88 TYR A CA 1
ATOM 686 C C . TYR A 1 88 ? 0.670 -4.788 -0.822 1.00 93.50 88 TYR A C 1
ATOM 688 O O . TYR A 1 88 ? -0.139 -3.942 -1.209 1.00 93.50 88 TYR A O 1
ATOM 696 N N . LYS A 1 89 ? 0.302 -5.966 -0.315 1.00 93.88 89 LYS A N 1
ATOM 697 C CA . LYS A 1 89 ? -1.098 -6.389 -0.250 1.00 93.88 89 LYS A CA 1
ATOM 698 C C . LYS A 1 89 ? -1.860 -5.719 0.882 1.00 93.88 89 LYS A C 1
ATOM 700 O O . LYS A 1 89 ? -1.340 -5.487 1.976 1.00 93.88 89 LYS A O 1
ATOM 705 N N . TRP A 1 90 ? -3.129 -5.463 0.608 1.00 92.94 90 TRP A N 1
ATOM 706 C CA . TRP A 1 90 ? -4.105 -5.015 1.582 1.00 92.94 90 TRP A CA 1
ATOM 707 C C . TRP A 1 90 ? -4.388 -6.109 2.616 1.00 92.94 90 TRP A C 1
ATOM 709 O O . TRP A 1 90 ? -4.446 -7.293 2.288 1.00 92.94 90 TRP A O 1
ATOM 719 N N . SER A 1 91 ? -4.569 -5.713 3.874 1.00 89.25 91 SER A N 1
ATOM 720 C CA . SER A 1 91 ? -4.899 -6.627 4.971 1.00 89.25 91 SER A CA 1
ATOM 721 C C . SER A 1 91 ? -6.391 -6.957 5.087 1.00 89.25 91 SER A C 1
ATOM 723 O O . SER A 1 91 ? -6.764 -7.764 5.934 1.00 89.25 91 SER A O 1
ATOM 725 N N . GLY A 1 92 ? -7.252 -6.295 4.306 1.00 85.25 92 GLY A N 1
ATOM 726 C CA . GLY A 1 92 ? -8.710 -6.357 4.462 1.00 85.25 92 GLY A CA 1
ATOM 727 C C . GLY A 1 92 ? -9.270 -5.376 5.500 1.00 85.25 92 GLY A C 1
ATOM 728 O O . GLY A 1 92 ? -10.484 -5.232 5.620 1.00 85.25 92 GLY A O 1
ATOM 729 N N . LYS A 1 93 ? -8.414 -4.664 6.248 1.00 86.12 93 LYS A N 1
ATOM 730 C CA . LYS A 1 93 ? -8.862 -3.666 7.229 1.00 86.12 93 LYS A CA 1
ATOM 731 C C . LYS A 1 93 ? -9.145 -2.320 6.568 1.00 86.12 93 LYS A C 1
ATOM 733 O O . LYS A 1 93 ? -8.387 -1.859 5.716 1.00 86.12 93 LYS A O 1
ATOM 738 N N . VAL A 1 94 ? -10.195 -1.655 7.032 1.00 83.62 94 VAL A N 1
ATOM 739 C CA . VAL A 1 94 ? -10.556 -0.276 6.674 1.00 83.62 94 VAL A CA 1
ATOM 740 C C . VAL A 1 94 ? -10.595 0.600 7.929 1.00 83.62 94 VAL A C 1
ATOM 742 O O . VAL A 1 94 ? -10.813 0.080 9.025 1.00 83.62 94 VAL A O 1
ATOM 745 N N . PRO A 1 95 ? -10.349 1.918 7.811 1.00 80.50 95 PRO A N 1
ATOM 746 C CA . PRO A 1 95 ? -10.492 2.850 8.919 1.00 80.50 95 PRO A CA 1
ATOM 747 C C . PRO A 1 95 ? -11.883 2.761 9.547 1.00 80.50 95 PRO A C 1
ATOM 749 O O . PRO A 1 95 ? -12.884 2.687 8.837 1.00 80.50 95 PRO A O 1
ATOM 752 N N . ALA A 1 96 ? -11.956 2.813 10.878 1.00 77.38 96 ALA A N 1
ATOM 753 C CA . ALA A 1 96 ? -13.224 2.699 11.604 1.00 77.38 96 ALA A CA 1
ATOM 754 C C . ALA A 1 96 ? -14.244 3.770 11.182 1.00 77.38 96 ALA A C 1
ATOM 756 O O . ALA A 1 96 ? -15.434 3.499 11.100 1.00 77.38 96 ALA A O 1
ATOM 757 N N . ASN A 1 97 ? -13.772 4.969 10.834 1.00 75.38 97 ASN A N 1
ATOM 758 C CA . ASN A 1 97 ? -14.601 6.070 10.345 1.00 75.38 97 ASN A CA 1
ATOM 759 C C . ASN A 1 97 ? -15.123 5.881 8.906 1.00 75.38 97 ASN A C 1
ATOM 761 O O . ASN A 1 97 ? -15.904 6.708 8.444 1.00 75.38 97 ASN A O 1
ATOM 765 N N . TRP A 1 98 ? -14.670 4.857 8.174 1.00 71.94 98 TRP A N 1
ATOM 766 C CA . TRP A 1 98 ? -15.171 4.513 6.835 1.00 71.94 98 TRP A CA 1
ATOM 767 C C . TRP A 1 98 ? -16.216 3.404 6.867 1.00 71.94 98 TRP A C 1
ATOM 769 O O . TRP A 1 98 ? -17.026 3.295 5.946 1.00 71.94 98 TRP A O 1
ATOM 779 N N . ILE A 1 99 ? -16.215 2.599 7.929 1.00 67.12 99 ILE A N 1
ATOM 780 C CA . ILE A 1 99 ? -17.279 1.646 8.204 1.00 67.12 99 ILE A CA 1
ATOM 781 C C . ILE A 1 99 ? -18.464 2.484 8.676 1.00 67.12 99 ILE A C 1
ATOM 783 O O . ILE A 1 99 ? -18.586 2.811 9.855 1.00 67.12 99 ILE A O 1
ATOM 787 N N . LYS A 1 100 ? -19.318 2.899 7.737 1.00 63.09 100 LYS A N 1
ATOM 788 C C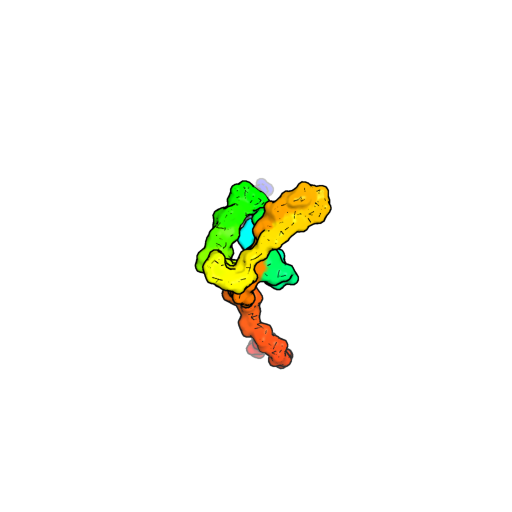A . LYS A 1 100 ? -20.621 3.451 8.101 1.00 63.09 100 LYS A CA 1
ATOM 789 C C . LYS A 1 100 ? -21.313 2.367 8.919 1.00 63.09 100 LYS A C 1
ATOM 791 O O . LYS A 1 100 ? -21.503 1.260 8.425 1.00 63.09 100 LYS A O 1
ATOM 796 N N . SER A 1 101 ? -21.680 2.676 10.155 1.00 50.47 101 SER A N 1
ATOM 797 C CA . SER A 1 101 ? -22.475 1.839 11.065 1.00 50.47 101 SER A CA 1
ATOM 798 C C . SER A 1 101 ? -23.918 1.625 10.574 1.00 50.47 101 SER A C 1
ATOM 800 O O . SER A 1 101 ? -24.841 1.420 11.352 1.00 50.47 101 SER A O 1
ATOM 802 N N . GLU A 1 102 ? -24.111 1.657 9.262 1.00 46.53 102 GLU A N 1
ATOM 803 C CA . GLU A 1 102 ? -25.357 1.440 8.565 1.00 46.53 102 GLU A CA 1
ATOM 804 C C . GLU A 1 102 ? -25.194 0.161 7.748 1.00 46.53 102 GLU A C 1
ATOM 806 O O . GLU A 1 102 ? -25.015 0.173 6.530 1.00 46.53 102 GLU A O 1
ATOM 811 N N . THR A 1 103 ? -25.341 -0.974 8.428 1.00 46.12 103 THR A N 1
ATOM 812 C CA . THR A 1 103 ? -26.092 -2.086 7.846 1.00 46.12 103 THR A CA 1
ATOM 813 C C . THR A 1 103 ? -27.505 -1.551 7.586 1.00 46.12 103 THR A C 1
ATOM 815 O O . THR A 1 103 ? -28.425 -1.754 8.370 1.00 46.12 103 THR A O 1
ATOM 818 N N . TYR A 1 104 ? -27.655 -0.748 6.531 1.00 40.38 104 TYR A N 1
ATOM 819 C CA . TYR A 1 104 ? -28.923 -0.218 6.060 1.00 40.38 104 TYR A CA 1
ATOM 820 C C . TYR A 1 104 ? -29.645 -1.354 5.339 1.00 40.38 104 TYR A C 1
ATOM 822 O O . TYR A 1 104 ? -29.619 -1.462 4.116 1.00 40.38 104 TYR A O 1
ATOM 830 N N . ILE A 1 105 ? -30.254 -2.244 6.117 1.00 39.78 105 ILE A N 1
ATOM 831 C CA . ILE A 1 105 ? -31.351 -3.075 5.637 1.00 39.78 105 ILE A CA 1
ATOM 832 C C . ILE A 1 105 ? -32.620 -2.358 6.086 1.00 39.78 105 ILE A C 1
ATOM 834 O O . ILE A 1 105 ? -32.998 -2.428 7.247 1.00 39.78 105 ILE A O 1
ATOM 838 N N . GLY A 1 106 ? -33.254 -1.658 5.147 1.00 36.81 106 GLY A N 1
ATOM 839 C CA . GLY A 1 106 ? -34.656 -1.267 5.256 1.00 36.81 106 GLY A CA 1
ATOM 840 C C . GLY A 1 106 ? -34.929 0.017 6.037 1.00 36.81 106 GLY A C 1
ATOM 841 O O . GLY A 1 106 ? -34.980 0.034 7.257 1.00 36.81 106 GLY A O 1
ATOM 842 N N . SER A 1 107 ? -35.191 1.088 5.289 1.00 47.31 107 SER A N 1
ATOM 843 C CA . SER A 1 107 ? -36.279 2.038 5.548 1.00 47.31 107 SER A CA 1
ATOM 844 C C . SER A 1 107 ? -36.772 2.187 6.997 1.00 47.31 107 SER A C 1
ATOM 846 O O . SER A 1 107 ? -37.779 1.598 7.375 1.00 47.31 107 SER A O 1
ATOM 848 N N . GLU A 1 108 ? -36.220 3.144 7.735 1.00 42.72 108 GLU A N 1
ATOM 849 C CA . GLU A 1 108 ? -37.040 3.905 8.673 1.00 42.72 108 GLU A CA 1
ATOM 850 C C . GLU A 1 108 ? -36.708 5.387 8.533 1.00 42.72 108 GLU A C 1
ATOM 852 O O . GLU A 1 108 ? -35.730 5.918 9.061 1.00 42.72 108 GLU A O 1
ATOM 857 N N . ARG A 1 109 ? -37.549 6.073 7.748 1.00 44.81 109 ARG A N 1
ATOM 858 C CA . ARG A 1 109 ? -37.714 7.523 7.830 1.00 44.81 109 ARG A CA 1
ATOM 859 C C . ARG A 1 109 ? -37.959 7.851 9.302 1.00 44.81 109 ARG A C 1
ATOM 861 O O . ARG A 1 109 ? -39.087 7.712 9.773 1.00 44.81 109 ARG A O 1
ATOM 868 N N . ARG A 1 110 ? -36.950 8.355 10.012 1.00 50.22 110 ARG A N 1
ATOM 869 C CA . ARG A 1 110 ? -37.195 9.134 11.226 1.00 50.22 110 ARG A CA 1
ATOM 870 C C . ARG A 1 110 ? -37.970 10.374 10.793 1.00 50.22 110 ARG A C 1
ATOM 872 O O . ARG A 1 110 ? -37.390 11.360 10.344 1.00 50.22 110 ARG A O 1
ATOM 879 N N . LYS A 1 111 ? -39.303 10.289 10.839 1.00 53.56 111 LYS A N 1
ATOM 880 C CA . LYS A 1 111 ? -40.173 11.462 10.792 1.00 53.56 111 LYS A CA 1
ATOM 881 C C . LYS A 1 111 ? -39.707 12.364 11.931 1.00 53.56 111 LYS A C 1
ATOM 883 O O . LYS A 1 111 ? -39.719 11.950 13.088 1.00 53.56 111 LYS A O 1
ATOM 888 N N . SER A 1 112 ? -39.251 13.564 11.591 1.00 52.88 112 SER A N 1
ATOM 889 C CA . SER A 1 112 ? -39.039 14.621 12.571 1.00 52.88 112 SER A CA 1
ATOM 890 C C . SER A 1 112 ? -40.338 14.821 13.362 1.00 52.88 112 SER A C 1
ATOM 892 O O . SER A 1 112 ? -41.422 14.748 12.767 1.00 52.88 112 SER A O 1
ATOM 894 N N . PRO A 1 113 ? -40.277 15.048 14.684 1.00 53.47 113 PRO A N 1
ATOM 895 C CA . PRO A 1 113 ? -41.471 15.373 15.439 1.00 53.47 113 PRO A CA 1
ATOM 896 C C . PRO A 1 113 ? -41.929 16.746 14.947 1.00 53.47 113 PRO A C 1
ATOM 898 O O . PRO A 1 113 ? -41.302 17.768 15.230 1.00 53.47 113 PRO A O 1
ATOM 901 N N . ARG A 1 114 ? -42.988 16.777 14.132 1.00 52.16 114 ARG A N 1
ATOM 902 C CA . ARG A 1 114 ? -43.707 18.023 13.875 1.00 52.16 114 ARG A CA 1
ATOM 903 C C . ARG A 1 114 ? -44.247 18.469 15.224 1.00 52.16 114 ARG A C 1
ATOM 905 O O . ARG A 1 114 ? -45.088 17.785 15.800 1.00 52.16 114 ARG A O 1
ATOM 912 N N . GLY A 1 115 ? -43.711 19.578 15.726 1.00 50.47 115 GLY A N 1
ATOM 913 C CA . GLY A 1 115 ? -44.293 20.262 16.864 1.00 50.47 115 GLY A CA 1
ATOM 914 C C . GLY A 1 115 ? -45.766 20.527 16.587 1.00 50.47 115 GLY A C 1
ATOM 915 O O . GLY A 1 115 ? -46.126 20.925 15.478 1.00 50.47 115 GLY A O 1
ATOM 916 N N . ASN A 1 116 ? -46.595 20.297 17.594 1.00 43.53 116 ASN A N 1
ATOM 917 C CA . ASN A 1 116 ? -47.911 20.895 17.648 1.00 43.53 116 ASN A CA 1
ATOM 918 C C . ASN A 1 116 ? -48.012 21.660 18.964 1.00 43.53 116 ASN A C 1
ATOM 920 O O . ASN A 1 116 ? -47.724 21.113 20.030 1.00 43.53 116 ASN A O 1
ATOM 924 N N . LYS A 1 117 ? -48.319 22.948 18.807 1.00 41.19 117 LYS A N 1
ATOM 925 C CA . LYS A 1 117 ? -48.914 23.806 19.827 1.00 41.19 117 LYS A CA 1
ATOM 926 C C . LYS A 1 117 ? -50.310 23.299 20.169 1.00 41.19 117 LYS A C 1
ATOM 928 O O . LYS A 1 117 ? -50.926 22.682 19.270 1.00 41.19 117 LYS A O 1
#

Secondary structure (DSSP, 8-state):
--GGGGGGGTT---------------HHHHHHHHHHHHSEEEHHHH-STTHHHHHHHHHHTTSB--TTSTTSEEEEE-TTT--EEEEEEB-S---TTTS-S----S-----------

Organism: Agrobacterium tumefaciens (NCBI:txid358)

pLDDT: mean 73.13, std 19.67, range [36.81, 93.88]

Foldseek 3Di:
DPPPPPCPCVPPDPDPPPPPPPPPCPLLNQQLVCCVVPQKDFLVSSDDPCSVVSVVVCVVVVQWDDPPDVVQKDWDADPVPRDITIIGGTRPDDPPVVPDPDPPDDDDDPDDPPDDD

Sequence (117 aa):
MNILRSLKSLFGCLPENKPHAIKQDSYQERALRILVAKGEITLVQIGGNHRSKVLMRLRQAGFVMPLNSPGGERWDTNPATGHKFKAYKWSGKVPANWIKSETYIGSERRKSPRGNK

Radius of gyration: 25.35 Å; chains: 1; bounding box: 61×80×40 Å